Protein AF-X1H1L7-F1 (afdb_monomer_lite)

Radius of gyration: 25.25 Å; chains: 1; bounding box: 76×27×68 Å

Structure (mmCIF, N/CA/C/O backbone):
data_AF-X1H1L7-F1
#
_entry.id   AF-X1H1L7-F1
#
loop_
_atom_site.group_PDB
_atom_site.id
_atom_site.type_symbol
_atom_site.label_atom_id
_atom_site.label_alt_id
_atom_site.label_comp_id
_atom_site.label_asym_id
_atom_site.label_entity_id
_atom_site.label_seq_id
_atom_site.pdbx_PDB_ins_code
_atom_site.Cartn_x
_atom_site.Cartn_y
_atom_site.Cartn_z
_atom_site.occupancy
_atom_site.B_iso_or_equiv
_atom_site.auth_seq_id
_atom_site.auth_comp_id
_atom_site.auth_asym_id
_atom_site.auth_atom_id
_atom_site.pdbx_PDB_model_num
ATOM 1 N N . VAL A 1 1 ? 6.161 -15.258 -11.067 1.00 39.59 1 VAL A N 1
ATOM 2 C CA . VAL A 1 1 ? 6.225 -13.781 -11.059 1.00 39.59 1 VAL A CA 1
ATOM 3 C C . VAL A 1 1 ? 5.677 -13.327 -12.394 1.00 39.59 1 VAL A C 1
ATOM 5 O O . VAL A 1 1 ? 6.295 -13.623 -13.408 1.00 39.59 1 VAL A O 1
ATOM 8 N N . THR A 1 2 ? 4.469 -12.777 -12.423 1.00 41.91 2 THR A N 1
ATOM 9 C CA . THR A 1 2 ? 3.850 -12.317 -13.671 1.00 41.91 2 THR A CA 1
ATOM 10 C C . THR A 1 2 ? 4.473 -10.973 -14.026 1.00 41.91 2 THR A C 1
ATOM 12 O O . THR A 1 2 ? 4.477 -10.067 -13.196 1.00 41.91 2 THR A O 1
ATOM 15 N N . TYR A 1 3 ? 5.063 -10.863 -15.216 1.00 50.50 3 TYR A N 1
ATOM 16 C CA . TYR A 1 3 ? 5.541 -9.587 -15.737 1.00 50.50 3 TYR A CA 1
ATOM 17 C C . TYR A 1 3 ? 4.318 -8.702 -15.979 1.00 50.50 3 TYR A C 1
ATOM 19 O O . TYR A 1 3 ? 3.428 -9.076 -16.742 1.00 50.50 3 TYR A O 1
ATOM 27 N N . GLY A 1 4 ? 4.241 -7.569 -15.282 1.00 56.75 4 GLY A N 1
ATOM 28 C CA . GLY A 1 4 ? 3.268 -6.542 -15.616 1.00 56.75 4 GLY A CA 1
ATOM 29 C C . GLY A 1 4 ? 3.565 -6.045 -17.030 1.00 56.75 4 GLY A C 1
ATOM 30 O O . GLY A 1 4 ? 4.707 -5.707 -17.337 1.00 56.75 4 GLY A O 1
ATOM 31 N N . GLY A 1 5 ? 2.563 -6.092 -17.902 1.00 65.44 5 GLY A N 1
ATOM 32 C CA . GLY A 1 5 ? 2.680 -5.674 -19.297 1.00 65.44 5 GLY A CA 1
ATOM 33 C C . GLY A 1 5 ? 2.041 -4.316 -19.565 1.00 65.44 5 GLY A C 1
ATOM 34 O O . GLY A 1 5 ? 1.997 -3.897 -20.714 1.00 65.44 5 GLY A O 1
ATOM 35 N N . GLY A 1 6 ? 1.516 -3.654 -18.529 1.00 74.12 6 GLY A N 1
ATOM 36 C CA . GLY A 1 6 ? 0.753 -2.421 -18.705 1.00 74.12 6 GLY A CA 1
ATOM 37 C C . GLY A 1 6 ? -0.655 -2.634 -19.231 1.00 74.12 6 GLY A C 1
ATOM 38 O O . GLY A 1 6 ? -1.239 -1.709 -19.785 1.00 74.12 6 GLY A O 1
ATOM 39 N N . PHE A 1 7 ? -1.189 -3.847 -19.101 1.00 82.75 7 PHE A N 1
ATOM 40 C CA . PHE A 1 7 ? -2.484 -4.218 -19.658 1.00 82.75 7 PHE A CA 1
ATOM 41 C C . PHE A 1 7 ? -3.550 -4.309 -18.571 1.00 82.75 7 PHE A C 1
ATOM 43 O O . PHE A 1 7 ? -3.252 -4.556 -17.397 1.00 82.75 7 PHE A O 1
ATOM 50 N N . GLU A 1 8 ? -4.806 -4.219 -18.995 1.00 86.81 8 GLU A N 1
ATOM 51 C CA . GLU A 1 8 ? -5.947 -4.631 -18.187 1.00 86.81 8 GLU A CA 1
ATOM 52 C C . GLU A 1 8 ? -5.981 -6.165 -18.075 1.00 86.81 8 GLU A C 1
ATOM 54 O O . GLU A 1 8 ? -6.722 -6.858 -18.770 1.00 86.81 8 GLU A O 1
ATOM 59 N N . PHE A 1 9 ? -5.082 -6.723 -17.261 1.00 86.31 9 PHE A N 1
ATOM 60 C CA . PHE A 1 9 ? -4.905 -8.166 -17.119 1.00 86.31 9 PHE A CA 1
ATOM 61 C C . PHE A 1 9 ? -4.791 -8.597 -15.658 1.00 86.31 9 PHE A C 1
ATOM 63 O O . PHE A 1 9 ? -3.806 -8.311 -14.963 1.00 86.31 9 PHE A O 1
ATOM 70 N N . GLN A 1 10 ? -5.791 -9.357 -15.215 1.00 87.12 10 GLN A N 1
ATOM 71 C CA . GLN A 1 10 ? -5.877 -9.879 -13.860 1.00 87.12 10 GLN A CA 1
ATOM 72 C C . GLN A 1 10 ? -4.944 -11.076 -13.697 1.00 87.12 10 GLN A C 1
ATOM 74 O O . GLN A 1 10 ? -5.124 -12.133 -14.298 1.00 87.12 10 GLN A O 1
ATOM 79 N N . SER A 1 11 ? -3.912 -10.902 -12.873 1.00 85.50 11 SER A N 1
ATOM 80 C CA . SER A 1 11 ? -2.922 -11.943 -12.598 1.00 85.50 11 SER A CA 1
ATOM 81 C C . SER A 1 11 ? -3.190 -12.611 -11.259 1.00 85.50 11 SER A C 1
ATOM 83 O O . SER A 1 11 ? -3.234 -11.944 -10.231 1.00 85.50 11 SER A O 1
ATOM 85 N N . PHE A 1 12 ? -3.281 -13.938 -11.242 1.00 87.88 12 PHE A N 1
ATOM 86 C CA . PHE A 1 12 ? -3.425 -14.701 -10.003 1.00 87.88 12 PHE A CA 1
ATOM 87 C C . PHE A 1 12 ? -2.055 -15.088 -9.414 1.00 87.88 12 PHE A C 1
ATOM 89 O O . PHE A 1 12 ? -1.114 -15.340 -10.172 1.00 87.88 12 PHE A O 1
ATOM 96 N N . PRO A 1 13 ? -1.908 -15.127 -8.074 1.00 90.12 13 PRO A N 1
ATOM 97 C CA . PRO A 1 13 ? -2.956 -14.944 -7.059 1.00 90.12 13 PRO A CA 1
ATOM 98 C C . PRO A 1 13 ? -3.291 -13.479 -6.722 1.00 90.12 13 PRO A C 1
ATOM 100 O O . PRO A 1 13 ? -4.216 -13.249 -5.957 1.00 90.12 13 PRO A O 1
ATOM 103 N N . GLY A 1 14 ? -2.570 -12.494 -7.268 1.00 83.31 14 GLY A N 1
ATOM 104 C CA . GLY A 1 14 ? -2.748 -11.073 -6.926 1.00 83.31 14 GLY A CA 1
ATOM 105 C C . GLY A 1 14 ? -4.148 -10.509 -7.187 1.00 83.31 14 GLY A C 1
ATOM 106 O O . GLY A 1 14 ? -4.545 -9.565 -6.523 1.00 83.31 14 GLY A O 1
ATOM 107 N N . GLY A 1 15 ? -4.889 -11.094 -8.127 1.00 86.44 15 GLY A N 1
ATOM 108 C CA . GLY A 1 15 ? -6.242 -10.685 -8.487 1.00 86.44 15 GLY A CA 1
ATOM 109 C C . GLY A 1 15 ? -7.372 -11.350 -7.699 1.00 86.44 15 GLY A C 1
ATOM 110 O O . GLY A 1 15 ? -8.516 -11.138 -8.077 1.00 86.44 15 GLY A O 1
ATOM 111 N N . TYR A 1 16 ? -7.102 -12.174 -6.680 1.00 91.44 16 TYR A N 1
ATOM 112 C CA . TYR A 1 16 ? -8.170 -12.672 -5.800 1.00 91.44 16 TYR A CA 1
ATOM 113 C C . TYR A 1 16 ? -8.672 -11.561 -4.871 1.00 91.44 16 TYR A C 1
ATOM 115 O O . TYR A 1 16 ? -7.860 -10.801 -4.349 1.00 91.44 16 TYR A O 1
ATOM 123 N N . ASP A 1 17 ? -9.977 -11.520 -4.595 1.00 91.56 17 ASP A N 1
ATOM 124 C CA . ASP A 1 17 ? -10.590 -10.495 -3.736 1.00 91.56 17 ASP A CA 1
ATOM 125 C C . ASP A 1 17 ? -10.009 -10.498 -2.314 1.00 91.56 17 ASP A C 1
ATOM 127 O O . ASP A 1 17 ? -9.907 -9.453 -1.665 1.00 91.56 17 ASP A O 1
ATOM 131 N N . GLU A 1 18 ? -9.580 -11.659 -1.816 1.00 93.56 18 GLU A N 1
ATOM 132 C CA . GLU A 1 18 ? -8.951 -11.819 -0.504 1.00 93.56 18 GLU A CA 1
ATOM 133 C C . GLU A 1 18 ? -7.510 -11.288 -0.448 1.00 93.56 18 GLU A C 1
ATOM 135 O O . GLU A 1 18 ? -6.972 -11.093 0.647 1.00 93.56 18 GLU A O 1
ATOM 140 N N . VAL A 1 19 ? -6.880 -11.039 -1.600 1.00 95.31 19 VAL A N 1
ATOM 141 C CA . VAL A 1 19 ? -5.504 -10.545 -1.711 1.00 95.31 19 VAL A CA 1
ATOM 142 C C . VAL A 1 19 ? -5.510 -9.031 -1.887 1.00 95.31 19 VAL A C 1
ATOM 144 O O . VAL A 1 19 ? -6.289 -8.480 -2.654 1.00 95.31 19 VAL A O 1
ATOM 147 N N . ILE A 1 20 ? -4.597 -8.352 -1.190 1.00 97.06 20 ILE A N 1
ATOM 148 C CA . ILE A 1 20 ? -4.347 -6.932 -1.436 1.00 97.06 20 ILE A CA 1
ATOM 149 C C . ILE A 1 20 ? -3.549 -6.816 -2.734 1.00 97.06 20 ILE A C 1
ATOM 151 O O . ILE A 1 20 ? -2.346 -7.092 -2.759 1.00 97.06 20 ILE A O 1
ATOM 155 N N . SER A 1 21 ? -4.232 -6.449 -3.815 1.00 96.94 21 SER A N 1
ATOM 156 C CA . SER A 1 21 ? -3.628 -6.238 -5.130 1.00 96.94 21 SER A CA 1
ATOM 157 C C . SER A 1 21 ? -2.902 -4.895 -5.175 1.00 96.94 21 SER A C 1
ATOM 159 O O . SER A 1 21 ? -3.499 -3.848 -4.914 1.00 96.94 21 SER A O 1
ATOM 161 N N . VAL A 1 22 ? -1.610 -4.921 -5.516 1.00 97.56 22 VAL A N 1
ATOM 162 C CA . VAL A 1 22 ? -0.739 -3.740 -5.477 1.00 97.56 22 VAL A CA 1
ATOM 163 C C . VAL A 1 22 ? -0.153 -3.452 -6.858 1.00 97.56 22 VAL A C 1
ATOM 165 O O . VAL A 1 22 ? 0.674 -4.217 -7.363 1.00 97.56 22 VAL A O 1
ATOM 168 N N . GLY A 1 23 ? -0.562 -2.330 -7.449 1.00 96.69 23 GLY A N 1
ATOM 169 C CA . GLY A 1 23 ? 0.043 -1.760 -8.652 1.00 96.69 23 GLY A CA 1
ATOM 170 C C . GLY A 1 23 ? 1.257 -0.876 -8.341 1.00 96.69 23 GLY A C 1
ATOM 171 O O . GLY A 1 23 ? 1.641 -0.685 -7.185 1.00 96.69 23 GLY A O 1
ATOM 172 N N . ALA A 1 24 ? 1.882 -0.328 -9.380 1.00 97.00 24 ALA A N 1
ATOM 173 C CA . ALA A 1 24 ? 3.069 0.517 -9.257 1.00 97.00 24 ALA A CA 1
ATOM 174 C C . ALA A 1 24 ? 2.873 1.885 -9.920 1.00 97.00 24 ALA A C 1
ATOM 176 O O . ALA A 1 24 ? 2.253 1.983 -10.981 1.00 97.00 24 ALA A O 1
ATOM 177 N N . THR A 1 25 ? 3.469 2.921 -9.328 1.00 97.12 25 THR A N 1
ATOM 178 C CA . THR A 1 25 ? 3.572 4.255 -9.938 1.00 97.12 25 THR A CA 1
ATOM 179 C C . THR A 1 25 ? 5.014 4.622 -10.267 1.00 97.12 25 THR A C 1
ATOM 181 O O . THR A 1 25 ? 5.958 4.153 -9.614 1.00 97.12 25 THR A O 1
ATOM 184 N N . SER A 1 26 ? 5.171 5.536 -11.224 1.00 94.75 26 SER A N 1
ATOM 185 C CA . SER A 1 26 ? 6.381 6.340 -11.373 1.00 94.75 26 SER A CA 1
ATOM 186 C C . SER A 1 26 ? 6.573 7.249 -10.149 1.00 94.75 26 SER A C 1
ATOM 188 O O . SER A 1 26 ? 5.672 7.417 -9.313 1.00 94.75 26 SER A O 1
ATOM 190 N N . TYR A 1 27 ? 7.744 7.878 -10.024 1.00 92.62 27 TYR A N 1
ATOM 191 C CA . TYR A 1 27 ? 7.969 8.873 -8.963 1.00 92.62 27 TYR A CA 1
ATOM 192 C C . TYR A 1 27 ? 7.182 10.170 -9.175 1.00 92.62 27 TYR A C 1
ATOM 194 O O . TYR A 1 27 ? 6.980 10.916 -8.218 1.00 92.62 27 TYR A O 1
ATOM 202 N N . SER A 1 28 ? 6.700 10.411 -10.396 1.00 93.94 28 SER A N 1
ATOM 203 C CA . SER A 1 28 ? 5.796 11.517 -10.722 1.00 93.94 28 SER A CA 1
ATOM 204 C C . SER A 1 28 ? 4.332 11.210 -10.380 1.00 93.94 28 SER A C 1
ATOM 206 O O . SER A 1 28 ? 3.466 12.016 -10.695 1.00 93.94 28 SER A O 1
ATOM 208 N N . GLN A 1 29 ? 4.059 10.078 -9.713 1.00 95.31 29 GLN A N 1
ATOM 209 C CA . GLN A 1 29 ? 2.716 9.619 -9.329 1.00 95.31 29 GLN A CA 1
ATOM 210 C C . GLN A 1 29 ? 1.805 9.295 -10.522 1.00 95.31 29 GLN A C 1
ATOM 212 O O . GLN A 1 29 ? 0.584 9.311 -10.411 1.00 95.31 29 GLN A O 1
ATOM 217 N N . GLU A 1 30 ? 2.401 8.936 -11.655 1.00 95.44 30 GLU A N 1
ATOM 218 C CA . GLU A 1 30 ? 1.678 8.381 -12.797 1.00 95.44 30 GLU A CA 1
ATOM 219 C C . GLU A 1 30 ? 1.673 6.854 -12.693 1.00 95.44 30 GLU A C 1
ATOM 221 O O . GLU A 1 30 ? 2.596 6.263 -12.123 1.00 95.44 30 GLU A O 1
ATOM 226 N N . LYS A 1 31 ? 0.651 6.180 -13.233 1.00 94.62 31 LYS A N 1
ATOM 227 C CA . LYS A 1 31 ? 0.646 4.712 -13.292 1.00 94.62 31 LYS A CA 1
ATOM 228 C C . LYS A 1 31 ? 1.867 4.261 -14.091 1.00 94.62 31 LYS A C 1
ATOM 230 O O . LYS A 1 31 ? 1.995 4.639 -15.249 1.00 94.62 31 LYS A O 1
ATOM 235 N N . ALA A 1 32 ? 2.712 3.408 -13.515 1.00 93.88 32 ALA A N 1
ATOM 236 C CA . ALA A 1 32 ? 3.875 2.905 -14.233 1.00 93.88 32 ALA A CA 1
ATOM 237 C C . ALA A 1 32 ? 3.430 2.146 -15.493 1.00 93.88 32 ALA A C 1
ATOM 239 O O . ALA A 1 32 ? 2.444 1.395 -15.456 1.00 93.88 32 ALA A O 1
ATOM 240 N N . ASP A 1 33 ? 4.153 2.315 -16.599 1.00 91.56 33 ASP A N 1
ATOM 241 C CA . ASP A 1 33 ? 3.763 1.737 -17.892 1.00 91.56 33 ASP A CA 1
ATOM 242 C C . ASP A 1 33 ? 3.650 0.218 -17.832 1.00 91.56 33 ASP A C 1
ATOM 244 O O . ASP A 1 33 ? 2.718 -0.346 -18.383 1.00 91.56 33 ASP A O 1
ATOM 248 N N . TYR A 1 34 ? 4.520 -0.447 -17.074 1.00 91.06 34 TYR A N 1
ATOM 249 C CA . TYR A 1 34 ? 4.475 -1.895 -16.870 1.00 91.06 34 TYR A CA 1
ATOM 250 C C . TYR A 1 34 ? 3.387 -2.344 -15.880 1.00 91.06 34 TYR A C 1
ATOM 252 O O . TYR A 1 34 ? 3.115 -3.537 -15.772 1.00 91.06 34 TYR A O 1
ATOM 260 N N . SER A 1 35 ? 2.775 -1.452 -15.096 1.00 92.50 35 SER A N 1
ATOM 261 C CA . SER A 1 35 ? 1.787 -1.869 -14.098 1.00 92.50 35 SER A CA 1
ATOM 262 C C . SER A 1 35 ? 0.494 -2.287 -14.787 1.00 92.50 35 SER A C 1
ATOM 264 O O . SER A 1 35 ? -0.163 -1.468 -15.436 1.00 92.50 35 SER A O 1
ATOM 266 N N . ASN A 1 36 ? 0.106 -3.551 -14.602 1.00 92.81 36 ASN A N 1
ATOM 267 C CA . ASN A 1 36 ? -1.252 -3.981 -14.919 1.00 92.81 36 ASN A CA 1
ATOM 268 C C . ASN A 1 36 ? -2.248 -3.210 -14.045 1.00 92.81 36 ASN A C 1
ATOM 270 O O . ASN A 1 36 ? -1.910 -2.786 -12.935 1.00 92.81 36 ASN A O 1
ATOM 274 N N . TYR A 1 37 ? -3.459 -3.048 -14.561 1.00 94.38 37 TYR A N 1
ATOM 275 C CA . TYR A 1 37 ? -4.532 -2.275 -13.944 1.00 94.38 37 TYR A CA 1
ATOM 276 C C . TYR A 1 37 ? -5.880 -2.963 -14.183 1.00 94.38 37 TYR A C 1
ATOM 278 O O . TYR A 1 37 ? -5.953 -3.905 -14.966 1.00 94.38 37 TYR A O 1
ATOM 286 N N . GLY A 1 38 ? -6.932 -2.517 -13.507 1.00 94.25 38 GLY A N 1
ATOM 287 C CA . GLY A 1 38 ? -8.271 -3.097 -13.566 1.00 94.25 38 GLY A CA 1
ATOM 288 C C . GLY A 1 38 ? -9.009 -2.950 -12.238 1.00 94.25 38 GLY A C 1
ATOM 289 O O . GLY A 1 38 ? -8.433 -2.526 -11.238 1.00 94.25 38 GLY A O 1
ATOM 290 N N . GLU A 1 39 ? -10.276 -3.359 -12.208 1.00 94.44 39 GLU A N 1
ATOM 291 C CA . GLU A 1 39 ? -11.152 -3.268 -11.025 1.00 94.44 39 GLU A CA 1
ATOM 292 C C . GLU A 1 39 ? -10.605 -3.987 -9.778 1.00 94.44 39 GLU A C 1
ATOM 294 O O . GLU A 1 39 ? -10.953 -3.650 -8.644 1.00 94.44 39 GLU A O 1
ATOM 299 N N . TRP A 1 40 ? -9.730 -4.977 -9.965 1.00 93.56 40 TRP A N 1
ATOM 300 C CA . TRP A 1 40 ? -9.071 -5.704 -8.877 1.00 93.56 40 TRP A CA 1
ATOM 301 C C . TRP A 1 40 ? -7.885 -4.946 -8.271 1.00 93.56 40 TRP A C 1
ATOM 303 O O . TRP A 1 40 ? -7.334 -5.408 -7.277 1.00 93.56 40 TRP A O 1
ATOM 313 N N . THR A 1 41 ? -7.437 -3.826 -8.846 1.00 95.81 41 THR A N 1
ATOM 314 C CA . THR A 1 41 ? -6.392 -2.989 -8.241 1.00 95.81 41 THR A CA 1
ATOM 315 C C . THR A 1 41 ? -6.933 -2.370 -6.961 1.00 95.81 41 THR A C 1
ATOM 317 O O . THR A 1 41 ? -7.972 -1.710 -6.960 1.00 95.81 41 THR A O 1
ATOM 320 N N . GLU A 1 42 ? -6.238 -2.593 -5.851 1.00 97.31 42 GLU A N 1
ATOM 321 C CA . GLU A 1 42 ? -6.667 -2.076 -4.555 1.00 97.31 42 GLU A CA 1
ATOM 322 C C . GLU A 1 42 ? -5.835 -0.878 -4.120 1.00 97.31 42 GLU A C 1
ATOM 324 O O . GLU A 1 42 ? -6.387 0.095 -3.621 1.00 97.31 42 GLU A O 1
ATOM 329 N N . LEU A 1 43 ? -4.521 -0.926 -4.320 1.00 97.56 43 LEU A N 1
ATOM 330 C CA . LEU A 1 43 ? -3.596 0.152 -3.980 1.00 97.56 43 LEU A CA 1
ATOM 331 C C . LEU A 1 43 ? -2.485 0.222 -5.020 1.00 97.56 43 LEU A C 1
ATOM 333 O O . LEU A 1 43 ? -2.210 -0.751 -5.728 1.00 97.56 43 LEU A O 1
ATOM 337 N N . VAL A 1 44 ? -1.756 1.332 -5.020 1.00 98.19 44 VAL A N 1
ATOM 338 C CA . VAL A 1 44 ? -0.469 1.436 -5.710 1.00 98.19 44 VAL A CA 1
ATOM 339 C C . VAL A 1 44 ? 0.635 1.872 -4.753 1.00 98.19 44 VAL A C 1
ATOM 341 O O . VAL A 1 44 ? 0.383 2.516 -3.735 1.00 98.19 44 VAL A O 1
ATOM 344 N N . ALA A 1 45 ? 1.880 1.528 -5.070 1.00 98.00 45 ALA A N 1
ATOM 345 C CA . ALA A 1 45 ? 3.052 2.004 -4.337 1.00 98.00 45 ALA A CA 1
ATOM 346 C C . ALA A 1 45 ? 4.113 2.566 -5.299 1.00 98.00 45 ALA A C 1
ATOM 348 O O . ALA A 1 45 ? 4.189 2.128 -6.454 1.00 98.00 45 ALA A O 1
ATOM 349 N N . PRO A 1 46 ? 4.947 3.520 -4.846 1.00 96.94 46 PRO A N 1
ATOM 350 C CA . PRO A 1 46 ? 5.936 4.146 -5.710 1.00 96.94 46 PRO A CA 1
ATOM 351 C C . PRO A 1 46 ? 7.087 3.179 -5.985 1.00 96.94 46 PRO A C 1
ATOM 353 O O . PRO A 1 46 ? 7.744 2.696 -5.061 1.00 96.94 46 PRO A O 1
ATOM 356 N N . VAL A 1 47 ? 7.346 2.903 -7.261 1.00 96.38 47 VAL A N 1
ATOM 357 C CA . VAL A 1 47 ? 8.466 2.047 -7.687 1.00 96.38 47 VAL A CA 1
ATOM 358 C C . VAL A 1 47 ? 9.384 2.765 -8.676 1.00 96.38 47 VAL A C 1
ATOM 360 O O . VAL A 1 47 ? 10.574 2.463 -8.723 1.00 96.38 47 VAL A O 1
ATOM 363 N N . GLY A 1 48 ? 8.861 3.725 -9.438 1.00 93.88 48 GLY A N 1
ATOM 364 C CA . GLY A 1 48 ? 9.583 4.321 -10.556 1.00 93.88 48 GLY A CA 1
ATOM 365 C C . GLY A 1 48 ? 9.394 3.520 -11.843 1.00 93.88 48 GLY A C 1
ATOM 366 O O . GLY A 1 48 ? 8.615 2.564 -11.904 1.00 93.88 48 GLY A O 1
ATOM 367 N N . ASP A 1 49 ? 10.132 3.918 -12.867 1.00 90.62 49 ASP A N 1
ATOM 368 C CA . ASP A 1 49 ? 10.040 3.386 -14.222 1.00 90.62 49 ASP A CA 1
ATOM 369 C C . ASP A 1 49 ? 11.241 2.496 -14.553 1.00 90.62 49 ASP A C 1
ATOM 371 O O . ASP A 1 49 ? 12.162 2.297 -13.750 1.00 90.62 49 ASP A O 1
ATOM 375 N N . GLU A 1 50 ? 11.247 1.949 -15.765 1.00 83.94 50 GLU A N 1
ATOM 376 C CA . GLU A 1 50 ? 12.430 1.282 -16.295 1.00 83.94 50 GLU A CA 1
ATOM 377 C C . GLU A 1 50 ? 13.623 2.256 -16.303 1.00 83.94 50 GLU A C 1
ATOM 379 O O . GLU A 1 50 ? 13.551 3.370 -16.818 1.00 83.94 50 GLU A O 1
ATOM 384 N N . GLY A 1 51 ? 14.723 1.856 -15.661 1.00 82.81 51 GLY A N 1
ATOM 385 C CA . GLY A 1 51 ? 15.910 2.700 -15.479 1.00 82.81 51 GLY A CA 1
ATOM 386 C C . GLY A 1 51 ? 15.846 3.690 -14.307 1.00 82.81 51 GLY A C 1
ATOM 387 O O . GLY A 1 51 ? 16.889 4.213 -13.914 1.00 82.81 51 GLY A O 1
ATOM 388 N N . THR A 1 52 ? 14.678 3.900 -13.691 1.00 88.00 52 THR A N 1
ATOM 389 C CA . THR A 1 52 ? 14.505 4.742 -12.489 1.00 88.00 52 THR A CA 1
ATOM 390 C C . THR A 1 52 ? 13.923 3.970 -11.301 1.00 88.00 52 THR A C 1
ATOM 392 O O . THR A 1 52 ? 13.457 4.571 -10.343 1.00 88.00 52 THR A O 1
ATOM 395 N N . GLY A 1 53 ? 13.976 2.636 -11.327 1.00 89.44 53 GLY A N 1
ATOM 396 C CA . GLY A 1 53 ? 13.434 1.770 -10.278 1.00 89.44 53 GLY A CA 1
ATOM 397 C C . GLY A 1 53 ? 13.962 2.039 -8.859 1.00 89.44 53 GLY A C 1
ATOM 398 O O . GLY A 1 53 ? 14.864 2.850 -8.631 1.00 89.44 53 GLY A O 1
ATOM 399 N N . ILE A 1 54 ? 13.435 1.318 -7.871 1.00 93.50 54 ILE A N 1
ATOM 400 C CA . ILE A 1 54 ? 13.902 1.424 -6.485 1.00 93.50 54 ILE A CA 1
ATOM 401 C C . ILE A 1 54 ? 15.201 0.655 -6.273 1.00 93.50 54 ILE A C 1
ATOM 403 O O . ILE A 1 54 ? 15.435 -0.408 -6.851 1.00 93.50 54 ILE A O 1
ATOM 407 N N . ARG A 1 55 ? 16.052 1.171 -5.386 1.00 92.50 55 ARG A N 1
ATOM 408 C CA . ARG A 1 55 ? 17.275 0.474 -4.990 1.00 92.50 55 ARG A CA 1
ATOM 409 C C . ARG A 1 55 ? 16.941 -0.709 -4.078 1.00 92.50 55 ARG A C 1
ATOM 411 O O . ARG A 1 55 ? 16.274 -0.532 -3.062 1.00 92.50 55 ARG A O 1
ATOM 418 N N . SER A 1 56 ? 17.464 -1.887 -4.400 1.00 91.75 56 SER A N 1
ATOM 419 C CA . SER A 1 56 ? 17.326 -3.110 -3.608 1.00 91.75 56 SER A CA 1
ATOM 420 C C . SER A 1 56 ? 18.665 -3.840 -3.467 1.00 91.75 56 SER A C 1
ATOM 422 O O . SER A 1 56 ? 19.652 -3.484 -4.113 1.00 91.75 56 SER A O 1
ATOM 424 N N . ILE A 1 57 ? 18.714 -4.825 -2.572 1.00 91.88 57 ILE A N 1
ATOM 425 C CA . ILE A 1 57 ? 19.917 -5.605 -2.258 1.00 91.88 57 ILE A CA 1
ATOM 426 C C . ILE A 1 57 ? 20.073 -6.720 -3.287 1.00 91.88 57 ILE A C 1
ATOM 428 O O . ILE A 1 57 ? 19.136 -7.482 -3.527 1.00 91.88 57 ILE A O 1
ATOM 432 N N . GLU A 1 58 ? 21.265 -6.842 -3.863 1.00 90.75 58 GLU A N 1
ATOM 433 C CA . GLU A 1 58 ? 21.577 -7.922 -4.795 1.00 90.75 58 GLU A CA 1
ATOM 434 C C . GLU A 1 58 ? 22.053 -9.184 -4.045 1.00 90.75 58 GLU A C 1
ATOM 436 O O . GLU A 1 58 ? 22.888 -9.068 -3.143 1.00 90.75 58 GLU A O 1
ATOM 441 N N . PRO A 1 59 ? 21.585 -10.399 -4.402 1.00 86.75 59 PRO A N 1
ATOM 442 C CA . PRO A 1 59 ? 21.999 -11.633 -3.725 1.00 86.75 59 PRO A CA 1
ATOM 443 C C . PRO A 1 59 ? 23.508 -11.910 -3.758 1.00 86.75 59 PRO A C 1
ATOM 445 O O . PRO A 1 59 ? 24.040 -12.503 -2.823 1.00 86.75 59 PRO A O 1
ATOM 448 N N . SER A 1 60 ? 24.208 -11.475 -4.809 1.00 91.38 60 SER A N 1
ATOM 449 C CA . SER A 1 60 ? 25.671 -11.576 -4.935 1.00 91.38 60 SER A CA 1
ATOM 450 C C . SER A 1 60 ? 26.439 -10.531 -4.116 1.00 91.38 60 SER A C 1
ATOM 452 O O . SER A 1 60 ? 27.669 -10.543 -4.116 1.00 91.38 60 SER A O 1
ATOM 454 N N . GLY A 1 61 ? 25.733 -9.658 -3.395 1.00 93.00 61 GLY A N 1
ATOM 455 C CA . GLY A 1 61 ? 26.287 -8.524 -2.667 1.00 93.00 61 GLY A CA 1
ATOM 456 C C . GLY A 1 61 ? 26.169 -7.219 -3.454 1.00 93.00 61 GLY A C 1
ATOM 457 O O . GLY A 1 61 ? 26.230 -7.202 -4.676 1.00 93.00 61 GLY A O 1
ATOM 458 N N . GLY A 1 62 ? 26.014 -6.107 -2.733 1.00 94.19 62 GLY A N 1
ATOM 459 C CA . GLY A 1 62 ? 25.821 -4.784 -3.327 1.00 94.19 62 GLY A CA 1
ATOM 460 C C . GLY A 1 62 ? 24.349 -4.412 -3.512 1.00 94.19 62 GLY A C 1
ATOM 461 O O . GLY A 1 62 ? 23.471 -4.891 -2.790 1.00 94.19 62 GLY A O 1
ATOM 462 N N . TYR A 1 63 ? 24.100 -3.501 -4.453 1.00 93.06 63 TYR A N 1
ATOM 463 C CA . TYR A 1 63 ? 22.781 -2.937 -4.718 1.00 93.06 63 TYR A CA 1
ATOM 464 C C . TYR A 1 63 ? 22.504 -2.892 -6.215 1.00 93.06 63 TYR A C 1
ATOM 466 O O . TYR A 1 63 ? 23.396 -2.574 -6.999 1.00 93.06 63 TYR A O 1
ATOM 474 N N . TYR A 1 64 ? 21.244 -3.089 -6.580 1.00 91.44 64 TYR A N 1
ATOM 475 C CA . TYR A 1 64 ? 20.741 -2.868 -7.932 1.00 91.44 64 TYR A CA 1
ATOM 476 C C . TYR A 1 64 ? 19.496 -1.982 -7.891 1.00 91.44 64 TYR A C 1
ATOM 478 O O . TYR A 1 64 ? 18.899 -1.782 -6.831 1.00 91.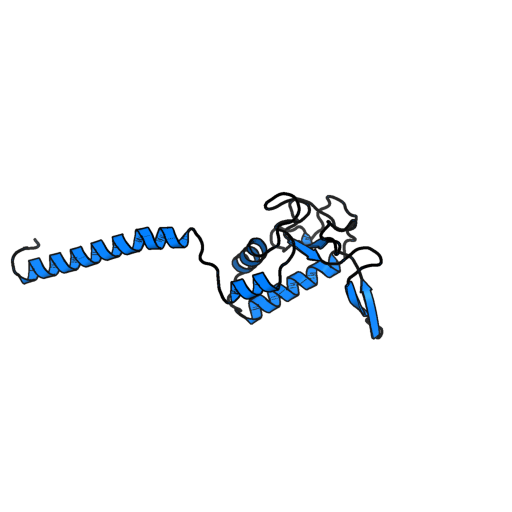44 64 TYR A O 1
ATOM 486 N N . PHE A 1 65 ? 19.112 -1.435 -9.041 1.00 90.88 65 PHE A N 1
ATOM 487 C CA . PHE A 1 65 ? 17.839 -0.741 -9.205 1.00 90.88 65 PHE A CA 1
ATOM 488 C C . PHE A 1 65 ? 16.854 -1.673 -9.905 1.00 90.88 65 PHE A C 1
ATOM 490 O O . PHE A 1 65 ? 17.146 -2.183 -10.985 1.00 90.88 65 PHE A O 1
ATOM 497 N N . GLY A 1 66 ? 15.715 -1.923 -9.266 1.00 90.62 66 GLY A N 1
ATOM 498 C CA . GLY A 1 66 ? 14.677 -2.821 -9.752 1.00 90.62 66 GLY A CA 1
ATOM 499 C C . GLY A 1 66 ? 13.341 -2.107 -9.898 1.00 90.62 66 GLY A C 1
ATOM 500 O O . GLY A 1 66 ? 13.010 -1.216 -9.120 1.00 90.62 66 GLY A O 1
ATOM 501 N N . TRP A 1 67 ? 12.570 -2.512 -10.900 1.00 91.25 67 TRP A N 1
ATOM 502 C CA . TRP A 1 67 ? 11.221 -2.016 -11.159 1.00 91.25 67 TRP A CA 1
ATOM 503 C C . TRP A 1 67 ? 10.253 -3.187 -11.347 1.00 91.25 67 TRP A C 1
ATOM 505 O O . TRP A 1 67 ? 10.665 -4.342 -11.491 1.00 91.25 67 TRP A O 1
ATOM 515 N N . GLY A 1 68 ? 8.953 -2.901 -11.305 1.00 90.62 68 GLY A N 1
ATOM 516 C CA . GLY A 1 68 ? 7.896 -3.912 -11.357 1.00 90.62 68 GLY A CA 1
ATOM 517 C C . GLY A 1 68 ? 6.994 -3.889 -10.125 1.00 90.62 68 GLY A C 1
ATOM 518 O O . GLY A 1 68 ? 7.407 -3.508 -9.031 1.00 90.62 68 GLY A O 1
ATOM 519 N N . THR A 1 69 ? 5.764 -4.382 -10.266 1.00 90.81 69 THR A N 1
ATOM 520 C CA . THR A 1 69 ? 4.811 -4.516 -9.145 1.00 90.81 69 THR A CA 1
ATOM 521 C C . THR A 1 69 ? 5.325 -5.450 -8.039 1.00 90.81 69 THR A C 1
ATOM 523 O O . THR A 1 69 ? 4.979 -5.277 -6.872 1.00 90.81 69 THR A O 1
ATOM 526 N N . SER A 1 70 ? 6.259 -6.355 -8.361 1.00 90.69 70 SER A N 1
ATOM 527 C CA . SER A 1 70 ? 7.038 -7.145 -7.391 1.00 90.69 70 SER A CA 1
ATOM 528 C C . SER A 1 70 ? 7.791 -6.298 -6.357 1.00 90.69 70 SER A C 1
ATOM 530 O O . SER A 1 70 ? 8.095 -6.802 -5.281 1.00 90.69 70 SER A O 1
ATOM 532 N N . PHE A 1 71 ? 8.090 -5.031 -6.664 1.00 94.12 71 PHE A N 1
ATOM 533 C CA . PHE A 1 71 ? 8.728 -4.071 -5.757 1.00 94.12 71 PHE A CA 1
ATOM 534 C C . PHE A 1 71 ? 7.721 -3.145 -5.061 1.00 94.12 71 PHE A C 1
ATOM 536 O O . PHE A 1 71 ? 8.055 -2.531 -4.048 1.00 94.12 71 PHE A O 1
ATOM 543 N N . ALA A 1 72 ? 6.483 -3.076 -5.556 1.00 95.75 72 ALA A N 1
ATOM 544 C CA . ALA A 1 72 ? 5.382 -2.366 -4.913 1.00 95.75 72 ALA A CA 1
ATOM 545 C C . ALA A 1 72 ? 4.783 -3.199 -3.765 1.00 95.75 72 ALA A C 1
ATOM 547 O O . ALA A 1 72 ? 4.650 -2.722 -2.637 1.00 95.75 72 ALA A O 1
ATOM 548 N N . ALA A 1 73 ? 4.500 -4.480 -4.023 1.00 96.00 73 ALA A N 1
ATOM 549 C CA . ALA A 1 73 ? 3.926 -5.413 -3.051 1.00 96.00 73 ALA A CA 1
ATOM 550 C C . ALA A 1 73 ? 4.668 -5.475 -1.692 1.00 96.00 73 ALA A C 1
ATOM 552 O O . ALA A 1 73 ? 4.006 -5.360 -0.655 1.00 96.00 73 ALA A O 1
ATOM 553 N N . PRO A 1 74 ? 6.013 -5.603 -1.626 1.00 96.25 74 PRO A N 1
ATOM 554 C CA . PRO A 1 74 ? 6.721 -5.633 -0.346 1.00 96.25 74 PRO A CA 1
ATOM 555 C C . PRO A 1 74 ? 6.646 -4.310 0.429 1.00 96.25 74 PRO A C 1
ATOM 557 O O . PRO A 1 74 ? 6.765 -4.339 1.652 1.00 96.25 74 PRO A O 1
ATOM 560 N N . GLN A 1 75 ? 6.407 -3.166 -0.225 1.00 97.44 75 GLN A N 1
ATOM 561 C CA . GLN A 1 75 ? 6.204 -1.894 0.481 1.00 97.44 75 GLN A CA 1
ATOM 562 C C . GLN A 1 75 ? 4.882 -1.900 1.252 1.00 97.44 75 GLN A C 1
ATOM 564 O O . GLN A 1 75 ? 4.863 -1.575 2.439 1.00 97.44 75 GLN A O 1
ATOM 569 N N . VAL A 1 76 ? 3.792 -2.345 0.616 1.00 98.25 76 VAL A N 1
ATOM 570 C CA . VAL A 1 76 ? 2.495 -2.514 1.294 1.00 98.25 76 VAL A CA 1
ATOM 571 C C . VAL A 1 76 ? 2.615 -3.546 2.416 1.00 98.25 76 VAL A C 1
ATOM 573 O O . VAL A 1 76 ? 2.174 -3.286 3.535 1.00 98.25 76 VAL A O 1
ATOM 576 N N . ALA A 1 77 ? 3.287 -4.677 2.171 1.00 98.19 77 ALA A N 1
ATOM 577 C CA . ALA A 1 77 ? 3.522 -5.693 3.198 1.00 98.19 77 ALA A CA 1
ATOM 578 C C . ALA A 1 77 ? 4.299 -5.140 4.407 1.00 98.19 77 ALA A C 1
ATOM 580 O O . ALA A 1 77 ? 3.953 -5.443 5.550 1.00 98.19 77 ALA A O 1
ATOM 581 N N . ALA A 1 78 ? 5.310 -4.295 4.177 1.00 98.12 78 ALA A N 1
ATOM 582 C CA . ALA A 1 78 ? 6.068 -3.645 5.242 1.00 98.12 78 ALA A CA 1
ATOM 583 C C . ALA A 1 78 ? 5.201 -2.676 6.062 1.00 98.12 78 ALA A C 1
ATOM 585 O O . ALA A 1 78 ? 5.275 -2.685 7.291 1.00 98.12 78 ALA A O 1
ATOM 586 N N . VAL A 1 79 ? 4.338 -1.8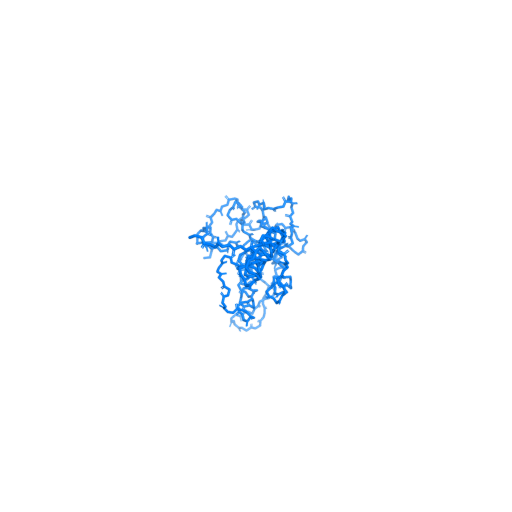84 5.416 1.00 98.62 79 VAL A N 1
ATOM 587 C CA . VAL A 1 79 ? 3.395 -1.000 6.123 1.00 98.62 79 VAL A CA 1
ATOM 588 C C . VAL A 1 79 ? 2.417 -1.811 6.969 1.00 98.62 79 VAL A C 1
ATOM 590 O O . VAL A 1 79 ? 2.241 -1.509 8.148 1.00 98.62 79 VAL A O 1
ATOM 593 N N . VAL A 1 80 ? 1.851 -2.891 6.426 1.00 98.50 80 VAL A N 1
ATOM 594 C CA . VAL A 1 80 ? 0.968 -3.793 7.183 1.00 98.50 80 VAL A CA 1
ATOM 595 C C . VAL A 1 80 ? 1.700 -4.431 8.368 1.00 98.50 80 VAL A C 1
ATOM 597 O O . VAL A 1 80 ? 1.141 -4.519 9.462 1.00 98.50 80 VAL A O 1
ATOM 600 N N . ALA A 1 81 ? 2.960 -4.837 8.196 1.00 98.56 81 ALA A N 1
ATOM 601 C CA . ALA A 1 81 ? 3.774 -5.359 9.290 1.00 98.56 81 ALA A CA 1
ATOM 602 C C . ALA A 1 81 ? 3.988 -4.307 10.393 1.00 98.56 81 ALA A C 1
ATOM 604 O O . ALA A 1 81 ? 3.847 -4.627 11.574 1.00 98.56 81 ALA A O 1
ATOM 605 N N . LEU A 1 82 ? 4.250 -3.047 10.029 1.00 98.31 82 LEU A N 1
ATOM 606 C CA . LEU A 1 82 ? 4.3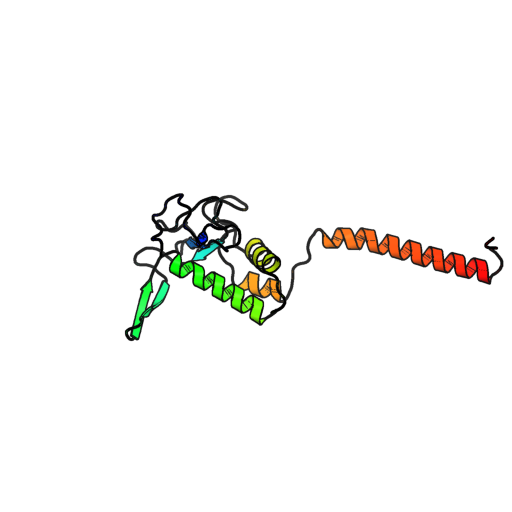55 -1.942 10.987 1.00 98.31 82 LEU A CA 1
ATOM 607 C C . LEU A 1 82 ? 3.029 -1.702 11.720 1.00 98.31 82 LEU A C 1
ATOM 609 O O . LEU A 1 82 ? 3.026 -1.624 12.948 1.00 98.31 82 LEU A O 1
ATOM 613 N N . MET A 1 83 ? 1.903 -1.671 11.006 1.00 98.44 83 MET A N 1
ATOM 614 C CA . MET A 1 83 ? 0.567 -1.559 11.606 1.00 98.44 83 MET A CA 1
ATOM 615 C C . MET A 1 83 ? 0.322 -2.668 12.638 1.00 98.44 83 MET A C 1
ATOM 617 O O . MET A 1 83 ? -0.055 -2.387 13.776 1.00 98.44 83 MET A O 1
ATOM 621 N N . LYS A 1 84 ? 0.608 -3.929 12.285 1.00 98.19 84 LYS A N 1
ATOM 622 C CA . LYS A 1 84 ? 0.459 -5.067 13.205 1.00 98.19 84 LYS A CA 1
ATOM 623 C C . LYS A 1 84 ? 1.449 -5.039 14.369 1.00 98.19 84 LYS A C 1
ATOM 625 O O . LYS A 1 84 ? 1.114 -5.524 15.444 1.00 98.19 84 LYS A O 1
ATOM 630 N N . SER A 1 85 ? 2.641 -4.468 14.189 1.00 98.00 85 SER A N 1
ATOM 631 C CA . SER A 1 85 ? 3.602 -4.305 15.290 1.00 98.00 85 SER A CA 1
ATOM 632 C C . SER A 1 85 ? 3.090 -3.351 16.375 1.00 98.00 85 SER A C 1
ATOM 634 O O . SER A 1 85 ? 3.397 -3.536 17.550 1.00 98.00 85 SER A O 1
ATOM 636 N N . LEU A 1 86 ? 2.264 -2.373 15.991 1.00 97.19 86 LEU A N 1
ATOM 637 C CA . LEU A 1 86 ? 1.632 -1.417 16.900 1.00 97.19 86 LEU A CA 1
ATOM 638 C C . LEU A 1 86 ? 0.334 -1.960 17.496 1.00 97.19 86 LEU A C 1
ATOM 640 O O . LEU A 1 86 ? 0.045 -1.726 18.667 1.00 97.19 86 LEU A O 1
ATOM 644 N N . ASN A 1 87 ? -0.437 -2.708 16.706 1.00 96.75 87 ASN A N 1
ATOM 645 C CA . ASN A 1 87 ? -1.642 -3.384 17.163 1.00 96.75 87 ASN A CA 1
ATOM 646 C C . ASN A 1 87 ? -1.787 -4.755 16.485 1.00 96.75 87 ASN A C 1
ATOM 648 O O . ASN A 1 87 ? -2.316 -4.885 15.380 1.00 96.75 87 ASN A O 1
ATOM 652 N N . ASN A 1 88 ? -1.350 -5.810 17.175 1.00 97.00 88 ASN A N 1
ATOM 653 C CA . ASN A 1 88 ? -1.376 -7.166 16.623 1.00 97.00 88 ASN A CA 1
ATOM 654 C C . ASN A 1 88 ? -2.801 -7.747 16.499 1.00 97.00 88 ASN A C 1
ATOM 656 O O . ASN A 1 88 ? -3.012 -8.713 15.762 1.00 97.00 88 ASN A O 1
ATOM 660 N N . SER A 1 89 ? -3.783 -7.143 17.177 1.00 97.06 89 SER A N 1
ATOM 661 C CA . SER A 1 89 ? -5.191 -7.555 17.143 1.00 97.06 89 SER A CA 1
ATOM 662 C C . SER A 1 89 ? -5.943 -7.060 15.905 1.00 97.06 89 SER A C 1
ATOM 664 O O . SER A 1 89 ? -7.085 -7.473 15.708 1.00 97.06 89 SER A O 1
ATOM 666 N N . LEU A 1 90 ? -5.318 -6.213 15.073 1.00 96.25 90 LEU A N 1
ATOM 667 C CA . LEU A 1 90 ? -5.914 -5.733 13.827 1.00 96.25 90 LEU A CA 1
ATOM 668 C C . LEU A 1 90 ? -6.318 -6.900 12.921 1.00 96.25 90 LEU A C 1
ATOM 670 O O . LEU A 1 90 ? -5.492 -7.752 12.549 1.00 96.25 90 LEU A O 1
ATOM 674 N N . ARG A 1 91 ? -7.597 -6.899 12.550 1.00 96.81 91 ARG A N 1
ATOM 675 C CA . ARG A 1 91 ? -8.211 -7.801 11.576 1.00 96.81 91 ARG A CA 1
ATOM 676 C C . ARG A 1 91 ? -7.849 -7.363 10.163 1.00 96.81 91 ARG A C 1
ATOM 678 O O . ARG A 1 91 ? -7.564 -6.199 9.904 1.00 96.81 91 ARG A O 1
ATOM 685 N N . VAL A 1 92 ? -7.926 -8.299 9.220 1.00 96.00 92 VAL A N 1
ATOM 686 C CA . VAL A 1 92 ? -7.653 -8.023 7.799 1.00 96.00 92 VAL A CA 1
ATOM 687 C C . VAL A 1 92 ? -8.555 -6.908 7.258 1.00 96.00 92 VAL A C 1
ATOM 689 O O . VAL A 1 92 ? -8.071 -6.040 6.541 1.00 96.00 92 VAL A O 1
ATOM 692 N N . SER A 1 93 ? -9.834 -6.889 7.642 1.00 96.00 93 SER A N 1
ATOM 693 C CA . SER A 1 93 ? -10.779 -5.845 7.228 1.00 96.00 93 SER A CA 1
ATOM 694 C C . SER A 1 93 ? -10.374 -4.454 7.721 1.00 96.00 93 SER A C 1
ATOM 696 O O . SER A 1 93 ? -10.386 -3.514 6.940 1.00 96.00 93 SER A O 1
ATOM 698 N N . GLU A 1 94 ? -9.951 -4.339 8.983 1.00 97.38 94 GLU A N 1
ATOM 699 C CA . GLU A 1 94 ? -9.505 -3.072 9.582 1.00 97.38 94 GLU A CA 1
ATOM 700 C C . GLU A 1 94 ? -8.204 -2.591 8.930 1.00 97.38 94 GLU A C 1
ATOM 702 O O . GLU A 1 94 ? -8.026 -1.405 8.680 1.00 97.38 94 GLU A O 1
ATOM 707 N N . ILE A 1 95 ? -7.296 -3.518 8.600 1.00 98.19 95 ILE A N 1
ATOM 708 C CA . ILE A 1 95 ? -6.062 -3.195 7.873 1.00 98.19 95 ILE A CA 1
ATOM 709 C C . ILE A 1 95 ? -6.390 -2.614 6.496 1.00 98.19 95 ILE A C 1
ATOM 711 O O . ILE A 1 95 ? -5.846 -1.570 6.145 1.00 98.19 95 ILE A O 1
ATOM 715 N N . ARG A 1 96 ? -7.272 -3.267 5.728 1.00 98.12 96 ARG A N 1
ATOM 716 C CA . ARG A 1 96 ? -7.676 -2.789 4.395 1.00 98.12 96 ARG A CA 1
ATOM 717 C C . ARG A 1 96 ? -8.358 -1.430 4.486 1.00 98.12 96 ARG A C 1
ATOM 719 O O . ARG A 1 96 ? -7.950 -0.519 3.783 1.00 98.12 96 ARG A O 1
ATOM 726 N N . GLU A 1 97 ? -9.289 -1.260 5.420 1.00 97.50 97 GLU A N 1
ATOM 727 C CA . GLU A 1 97 ? -9.969 0.016 5.649 1.00 97.50 97 GLU A CA 1
ATOM 728 C C . GLU A 1 97 ? -8.988 1.151 5.966 1.00 97.50 97 GLU A C 1
ATOM 730 O O . GLU A 1 97 ? -9.067 2.218 5.358 1.00 97.50 97 GLU A O 1
ATOM 735 N N . ILE A 1 98 ? -8.021 0.920 6.862 1.00 98.12 98 ILE A N 1
ATOM 736 C CA . ILE A 1 98 ? -6.991 1.916 7.177 1.00 98.12 98 ILE A CA 1
ATOM 737 C C . ILE A 1 98 ? -6.163 2.239 5.933 1.00 98.12 98 ILE A C 1
ATOM 739 O O . ILE A 1 98 ? -5.924 3.414 5.655 1.00 98.12 98 ILE A O 1
ATOM 743 N N . LEU A 1 99 ? -5.734 1.230 5.169 1.00 98.50 99 LEU A N 1
ATOM 744 C CA . LEU A 1 99 ? -4.969 1.457 3.943 1.00 98.50 99 LEU A CA 1
ATOM 745 C C . LEU A 1 99 ? -5.769 2.272 2.918 1.00 98.50 99 LEU A C 1
ATOM 747 O O . LEU A 1 99 ? -5.225 3.225 2.372 1.00 98.50 99 LEU A O 1
ATOM 751 N N . HIS A 1 100 ? -7.049 1.957 2.700 1.00 97.88 100 HIS A N 1
ATOM 752 C CA . HIS A 1 100 ? -7.926 2.679 1.765 1.00 97.88 100 HIS A CA 1
ATOM 753 C C . HIS A 1 100 ? -8.148 4.122 2.201 1.00 97.88 100 HIS A C 1
ATOM 755 O O . HIS A 1 100 ? -7.975 5.046 1.418 1.00 97.88 100 HIS A O 1
ATOM 761 N N . LYS A 1 101 ? -8.498 4.321 3.473 1.00 96.75 101 LYS A N 1
ATOM 762 C CA . LYS A 1 101 ? -8.804 5.633 4.055 1.00 96.75 101 LYS A CA 1
ATOM 763 C C . LYS A 1 101 ? -7.603 6.574 4.063 1.00 96.75 101 LYS A C 1
ATOM 765 O O . LYS A 1 101 ? -7.778 7.790 4.054 1.00 96.75 101 LYS A O 1
ATOM 770 N N . THR A 1 102 ? -6.397 6.022 4.161 1.00 98.19 102 THR A N 1
ATOM 771 C CA . THR A 1 102 ? -5.166 6.807 4.304 1.00 98.19 102 THR A CA 1
ATOM 772 C C . THR A 1 102 ? -4.370 6.934 3.013 1.00 98.19 102 THR A C 1
ATOM 774 O O . THR A 1 102 ? -3.445 7.750 2.972 1.00 98.19 102 THR A O 1
ATOM 777 N N . ALA A 1 103 ? -4.716 6.168 1.976 1.00 98.31 103 ALA A N 1
ATOM 778 C CA . ALA A 1 103 ? -4.124 6.295 0.656 1.00 98.31 103 ALA A CA 1
ATOM 779 C C . ALA A 1 103 ? -4.293 7.721 0.109 1.00 98.31 103 ALA A C 1
ATOM 781 O O . ALA A 1 103 ? -5.274 8.416 0.383 1.00 98.31 103 ALA A O 1
ATOM 782 N N . ILE A 1 104 ? -3.288 8.177 -0.634 1.00 98.31 104 ILE A N 1
ATOM 783 C 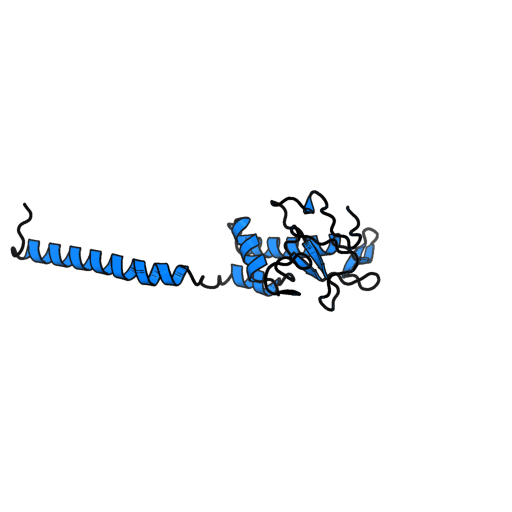CA . ILE A 1 104 ? -3.368 9.434 -1.373 1.00 98.31 104 ILE A CA 1
ATOM 784 C C . ILE A 1 104 ? -4.120 9.126 -2.661 1.00 98.31 104 ILE A C 1
ATOM 786 O O . ILE A 1 104 ? -3.591 8.424 -3.519 1.00 98.31 104 ILE A O 1
ATOM 790 N N . ASP A 1 105 ? -5.338 9.640 -2.764 1.00 97.50 105 ASP A N 1
ATOM 791 C CA . ASP A 1 105 ? -6.178 9.510 -3.951 1.00 97.50 105 ASP A CA 1
ATOM 792 C C . ASP A 1 105 ? -5.476 10.121 -5.180 1.00 97.50 105 ASP A C 1
ATOM 794 O O . ASP A 1 105 ? -4.982 11.254 -5.127 1.00 97.50 105 ASP A O 1
ATOM 798 N N . LEU A 1 106 ? -5.388 9.344 -6.258 1.00 96.56 106 LEU A N 1
ATOM 799 C CA . LEU A 1 106 ? -4.745 9.701 -7.522 1.00 96.56 106 LEU A CA 1
ATOM 800 C C . LEU A 1 106 ? -5.703 9.360 -8.656 1.00 96.56 106 LEU A C 1
ATOM 802 O O . LEU A 1 106 ? -6.370 8.340 -8.589 1.00 96.56 106 LEU A O 1
ATOM 806 N N . GLY A 1 107 ? -5.688 10.149 -9.730 1.00 93.94 107 GLY A N 1
ATOM 807 C CA . GLY A 1 107 ? -6.560 9.900 -10.874 1.00 93.94 107 GLY A CA 1
ATOM 808 C C . GLY A 1 107 ? -7.967 10.447 -10.654 1.00 93.94 107 GLY A C 1
ATOM 809 O O . GLY A 1 107 ? -8.131 11.634 -10.347 1.00 93.94 107 GLY A O 1
ATOM 810 N N . GLU A 1 108 ? -8.973 9.610 -10.897 1.00 91.12 108 GLU A N 1
ATOM 811 C CA . GLU A 1 108 ? -10.368 9.985 -10.667 1.00 91.12 108 GLU A CA 1
ATOM 812 C C . GLU A 1 108 ? -10.702 9.838 -9.184 1.00 91.12 108 GLU A C 1
ATOM 814 O O . GLU A 1 108 ? -10.269 8.898 -8.538 1.00 91.12 108 GLU A O 1
ATOM 819 N N . GLY A 1 109 ? -11.491 10.764 -8.633 1.00 93.44 109 GLY A N 1
ATOM 820 C CA . GLY A 1 109 ? -11.762 10.759 -7.198 1.00 93.44 109 GLY A CA 1
ATOM 821 C C . GLY A 1 109 ? -12.444 9.471 -6.725 1.00 93.44 109 GLY A C 1
ATOM 822 O O . GLY A 1 109 ? -13.519 9.115 -7.217 1.00 93.44 109 GLY A O 1
ATOM 823 N N . GLY A 1 110 ? -11.875 8.840 -5.700 1.00 94.19 110 GLY A N 1
ATOM 824 C CA . GLY A 1 110 ? -12.343 7.568 -5.154 1.00 94.19 110 GLY A CA 1
ATOM 825 C C . GLY A 1 110 ? -11.581 6.366 -5.709 1.00 94.19 110 GLY A C 1
ATOM 826 O O . GLY A 1 110 ? -10.435 6.470 -6.114 1.00 94.19 110 GLY A O 1
ATOM 827 N N . LYS A 1 111 ? -12.196 5.177 -5.658 1.00 96.69 111 LYS A N 1
ATOM 828 C CA . LYS A 1 111 ? -11.548 3.976 -6.193 1.00 96.69 111 LYS A CA 1
ATOM 829 C C . LYS A 1 111 ? -11.630 3.988 -7.719 1.00 96.69 111 LYS A C 1
ATOM 831 O O . LYS A 1 111 ? -12.742 4.006 -8.246 1.00 96.69 111 LYS A O 1
ATOM 836 N N . ASP A 1 112 ? -10.493 3.866 -8.394 1.00 96.44 112 ASP A N 1
ATOM 837 C CA . ASP A 1 112 ? -10.430 3.690 -9.846 1.00 96.44 112 ASP A CA 1
ATOM 838 C C . ASP A 1 112 ? -9.628 2.444 -10.265 1.00 96.44 112 ASP A C 1
ATOM 840 O O . ASP A 1 112 ? -9.007 1.757 -9.448 1.00 96.44 112 ASP A O 1
ATOM 844 N N . ILE A 1 113 ? -9.667 2.115 -11.559 1.00 96.19 113 ILE A N 1
ATOM 845 C CA . ILE A 1 113 ? -9.023 0.906 -12.092 1.00 96.19 113 ILE A CA 1
ATOM 846 C C . ILE A 1 113 ? -7.493 1.002 -12.154 1.00 96.19 113 ILE A C 1
ATOM 848 O O . ILE A 1 113 ? -6.822 -0.029 -12.218 1.00 96.19 113 ILE A O 1
ATOM 852 N N . TYR A 1 114 ? -6.926 2.208 -12.166 1.00 96.19 114 TYR A N 1
ATOM 853 C CA . TYR A 1 114 ? -5.499 2.453 -12.380 1.00 96.19 114 TYR A CA 1
ATOM 854 C C . TYR A 1 114 ? -4.720 2.523 -11.069 1.00 96.19 114 TYR A C 1
ATOM 856 O O . TYR A 1 114 ? -3.620 1.973 -10.975 1.00 96.19 114 TYR A O 1
ATOM 864 N N . PHE A 1 115 ? -5.297 3.183 -10.071 1.00 97.62 115 PHE A N 1
ATOM 865 C CA . PHE A 1 115 ? -4.685 3.481 -8.785 1.00 97.62 115 PHE A CA 1
ATOM 866 C C . PHE A 1 115 ? -5.368 2.757 -7.619 1.00 97.62 115 PHE A C 1
ATOM 868 O O . PHE A 1 115 ? -4.832 2.746 -6.507 1.00 97.62 115 PHE A O 1
ATOM 875 N N . GLY A 1 116 ? -6.508 2.098 -7.854 1.00 97.31 116 GLY A N 1
ATOM 876 C CA . GLY A 1 116 ? -7.302 1.507 -6.782 1.00 97.31 116 GLY A CA 1
ATOM 877 C C . GLY A 1 116 ? -7.809 2.609 -5.859 1.00 97.31 116 GLY A C 1
ATOM 878 O O . GLY A 1 116 ? -8.303 3.621 -6.330 1.00 97.31 116 GLY A O 1
ATOM 879 N N . TYR A 1 117 ? -7.650 2.438 -4.548 1.00 98.00 117 TYR A N 1
ATOM 880 C CA . TYR A 1 117 ? -7.917 3.484 -3.553 1.00 98.00 117 TYR A CA 1
ATOM 881 C C . TYR A 1 117 ? -6.821 4.563 -3.482 1.00 98.00 117 TYR A C 1
ATOM 883 O O . TYR A 1 117 ? -6.946 5.502 -2.698 1.00 98.00 117 TYR A O 1
ATOM 891 N N . GLY A 1 118 ? -5.737 4.419 -4.249 1.00 98.38 118 GLY A N 1
ATOM 892 C CA . GLY A 1 118 ? -4.679 5.415 -4.366 1.00 98.38 118 GLY A CA 1
ATOM 893 C C . GLY A 1 118 ? -3.298 4.937 -3.916 1.00 98.38 118 GLY A C 1
ATOM 894 O O . GLY A 1 118 ? -3.026 3.751 -3.692 1.00 98.38 118 GLY A O 1
ATOM 895 N N . LEU A 1 119 ? -2.394 5.907 -3.794 1.00 98.56 119 LEU A N 1
ATOM 896 C CA . LEU A 1 119 ? -0.994 5.705 -3.443 1.00 98.56 119 LEU A CA 1
ATOM 897 C C . LEU A 1 119 ? -0.814 5.444 -1.949 1.00 98.56 119 LEU A C 1
ATOM 899 O O . LEU A 1 119 ? -1.247 6.224 -1.098 1.00 98.56 119 LEU A O 1
ATOM 903 N N . LEU A 1 120 ? -0.099 4.364 -1.633 1.00 98.62 120 LEU A N 1
ATOM 904 C CA . LEU A 1 120 ? 0.247 3.957 -0.277 1.00 98.62 120 LEU A CA 1
ATOM 905 C C . LEU A 1 120 ? 0.861 5.115 0.528 1.00 98.62 120 LEU A C 1
ATOM 907 O O . LEU A 1 120 ? 1.940 5.614 0.207 1.00 98.62 120 LEU A O 1
ATOM 911 N N . ASN A 1 121 ? 0.227 5.464 1.650 1.00 98.44 121 ASN A N 1
ATOM 912 C CA . ASN A 1 121 ? 0.738 6.449 2.600 1.00 98.44 121 ASN A CA 1
ATOM 913 C C . ASN A 1 121 ? 1.111 5.788 3.931 1.00 98.44 121 ASN A C 1
ATOM 915 O O . ASN A 1 121 ? 0.315 5.719 4.870 1.00 98.44 121 ASN A O 1
ATOM 919 N N . ALA A 1 122 ? 2.357 5.324 4.030 1.00 98.00 122 ALA A N 1
ATOM 920 C CA . ALA A 1 122 ? 2.856 4.627 5.215 1.00 98.00 122 ALA A CA 1
ATOM 921 C C . ALA A 1 122 ? 2.685 5.439 6.513 1.00 98.00 122 ALA A C 1
ATOM 923 O O . ALA A 1 122 ? 2.304 4.891 7.547 1.00 98.00 122 ALA A O 1
ATOM 924 N N . SER A 1 123 ? 2.951 6.751 6.467 1.00 98.00 123 SER A N 1
ATOM 925 C CA . SER A 1 123 ? 2.860 7.611 7.652 1.00 98.00 123 SER A CA 1
ATOM 926 C C . SER A 1 123 ? 1.420 7.753 8.130 1.00 98.00 123 SER A C 1
ATOM 928 O O . SER A 1 123 ? 1.173 7.642 9.330 1.00 98.00 123 SER A O 1
ATOM 930 N N . ALA A 1 124 ? 0.480 7.996 7.215 1.00 98.12 124 ALA A N 1
ATOM 931 C CA . ALA A 1 124 ? -0.927 8.143 7.562 1.00 98.12 124 ALA A CA 1
ATOM 932 C C . ALA A 1 124 ? -1.524 6.818 8.058 1.00 98.12 124 ALA A C 1
ATOM 934 O O . ALA A 1 124 ? -2.160 6.820 9.107 1.00 98.12 124 ALA A O 1
ATOM 935 N N . ALA A 1 125 ? -1.226 5.691 7.402 1.00 98.25 125 ALA A N 1
ATOM 936 C CA . ALA A 1 125 ? -1.687 4.367 7.830 1.00 98.25 125 ALA A CA 1
ATOM 937 C C . ALA A 1 125 ? -1.223 4.022 9.257 1.00 98.25 125 ALA A C 1
ATOM 939 O O . ALA A 1 125 ? -2.016 3.630 10.110 1.00 98.25 125 ALA A O 1
ATOM 940 N N . VAL A 1 126 ? 0.064 4.230 9.553 1.00 97.94 126 VAL A N 1
ATOM 941 C CA . VAL A 1 126 ? 0.626 3.986 10.891 1.00 97.94 126 VAL A CA 1
ATOM 942 C C . VAL A 1 126 ? 0.043 4.940 11.939 1.00 97.94 126 VAL A C 1
ATOM 944 O O . VAL A 1 126 ? -0.244 4.523 13.062 1.00 97.94 126 VAL A O 1
ATOM 947 N N . LYS A 1 127 ? -0.162 6.215 11.587 1.00 97.62 127 LYS A N 1
ATOM 948 C CA . LYS A 1 127 ? -0.801 7.192 12.481 1.00 97.62 127 LYS A CA 1
ATOM 949 C C . LYS A 1 127 ? -2.249 6.834 12.781 1.00 97.62 127 LYS A C 1
ATOM 951 O O . LYS A 1 127 ? -2.642 6.972 13.930 1.00 97.62 127 LYS A O 1
ATOM 956 N N . GLU A 1 128 ? -3.005 6.352 11.801 1.00 97.31 128 GLU A N 1
ATOM 957 C CA . GLU A 1 128 ? -4.400 5.940 11.985 1.00 97.31 128 GLU A CA 1
ATOM 958 C C . GLU A 1 128 ? -4.510 4.746 12.946 1.00 97.31 128 GLU A C 1
ATOM 960 O O . GLU A 1 128 ? -5.427 4.698 13.756 1.00 97.31 128 GLU A O 1
ATOM 965 N N . VAL A 1 129 ? -3.539 3.823 12.951 1.00 95.94 129 VAL A N 1
ATOM 966 C CA . VAL A 1 129 ? -3.495 2.743 13.957 1.00 95.94 129 VAL A CA 1
ATOM 967 C C . VAL A 1 129 ? -3.286 3.291 15.374 1.00 95.94 129 VAL A C 1
ATOM 969 O O . VAL A 1 129 ? -3.895 2.795 16.321 1.00 95.94 129 VAL A O 1
ATOM 972 N N . LEU A 1 130 ? -2.417 4.293 15.536 1.00 92.50 130 LEU A N 1
ATOM 973 C CA . LEU A 1 130 ? -2.114 4.902 16.839 1.00 92.50 130 LEU A CA 1
ATOM 974 C C . LEU A 1 130 ? -3.229 5.830 17.331 1.00 92.50 130 LEU A C 1
ATOM 976 O O . LEU A 1 130 ? -3.513 5.887 18.527 1.00 92.50 130 LEU A O 1
ATOM 980 N N . PHE A 1 131 ? -3.838 6.565 16.407 1.00 92.19 131 PHE A N 1
ATOM 981 C CA . PHE A 1 131 ? -4.846 7.582 16.662 1.00 92.19 131 PHE A CA 1
ATOM 982 C C . PHE A 1 131 ? -5.985 7.435 15.645 1.00 92.19 131 PHE A C 1
ATOM 984 O O . PHE A 1 131 ? -6.061 8.232 14.707 1.00 92.19 131 PHE A O 1
ATOM 991 N N . PRO A 1 132 ? -6.873 6.436 15.818 1.00 87.38 132 PRO A N 1
ATOM 992 C CA . PRO A 1 132 ? -7.977 6.213 14.893 1.00 87.38 132 PRO A CA 1
ATOM 993 C C . PRO A 1 132 ? -8.844 7.462 14.778 1.00 87.38 132 PRO A C 1
ATOM 995 O O . PRO A 1 132 ? -9.321 8.005 15.786 1.00 87.38 132 PRO A O 1
ATOM 998 N N . SER A 1 133 ? -9.036 7.947 13.555 1.00 81.19 133 SER A N 1
ATOM 999 C CA . SER A 1 133 ? -9.881 9.112 13.329 1.00 81.19 133 SER A CA 1
ATOM 1000 C C . SER A 1 133 ? -11.345 8.732 13.543 1.00 81.19 133 SER A C 1
ATOM 1002 O O . SER A 1 133 ? -11.806 7.677 13.117 1.00 81.19 133 SER A O 1
ATOM 1004 N N . GLN A 1 134 ? -12.078 9.587 14.259 1.00 69.06 134 GLN A N 1
ATOM 1005 C CA . GLN A 1 134 ? -13.459 9.313 14.654 1.00 69.06 134 GLN A CA 1
ATOM 1006 C C . GLN A 1 134 ? -14.358 9.202 13.417 1.00 69.06 134 GLN A C 1
ATOM 1008 O O . GLN A 1 134 ? -14.493 10.166 12.659 1.00 69.06 134 GLN A O 1
ATOM 1013 N N . ASP A 1 135 ? -15.007 8.054 13.230 1.00 59.88 135 ASP A N 1
ATOM 1014 C CA . ASP A 1 135 ? -15.950 7.875 12.128 1.00 59.88 135 ASP A CA 1
ATOM 1015 C C . ASP A 1 135 ? -17.143 8.824 12.258 1.00 59.88 135 ASP A C 1
ATOM 1017 O O . ASP A 1 135 ? -17.764 8.944 13.315 1.00 59.88 135 ASP A O 1
ATOM 1021 N N . LYS A 1 136 ? -17.554 9.454 11.153 1.00 51.97 136 LYS A N 1
ATOM 1022 C CA . LYS A 1 136 ? -18.760 10.304 11.130 1.00 51.97 136 LYS A CA 1
ATOM 1023 C C . LYS A 1 136 ? -20.021 9.564 11.613 1.00 51.97 136 LYS A C 1
ATOM 1025 O O . LYS A 1 136 ? -20.924 10.204 12.147 1.00 51.97 136 LYS A O 1
ATOM 1030 N N . HIS A 1 137 ? -20.075 8.237 11.470 1.00 51.88 137 HIS A N 1
ATOM 1031 C CA . HIS A 1 137 ? -21.199 7.411 11.919 1.00 51.88 137 HIS A CA 1
ATOM 1032 C C . HIS A 1 137 ? -21.204 7.129 13.431 1.00 51.88 137 HIS A C 1
ATOM 1034 O O . HIS A 1 137 ? -22.286 6.974 14.001 1.00 51.88 137 HIS A O 1
ATOM 1040 N N . SER A 1 138 ? -20.050 7.129 14.110 1.00 56.59 138 SER A N 1
ATOM 1041 C CA . SER A 1 138 ? -19.998 6.920 15.566 1.00 56.59 138 SER A CA 1
ATOM 1042 C C . SER A 1 138 ? -20.642 8.091 16.318 1.00 56.59 138 SER A C 1
ATOM 1044 O O . SER A 1 138 ? -21.358 7.890 17.299 1.00 56.59 138 SER A O 1
ATOM 1046 N N . ASN A 1 139 ? -20.501 9.312 15.793 1.00 56.94 139 ASN A N 1
ATOM 1047 C CA . ASN A 1 139 ? -21.099 10.516 16.368 1.00 56.94 139 ASN A CA 1
ATOM 1048 C C . ASN A 1 139 ? -22.635 10.469 16.383 1.00 56.94 139 ASN A C 1
ATOM 1050 O O . ASN A 1 139 ? -23.241 10.897 17.359 1.00 56.94 139 ASN A O 1
ATOM 1054 N N . LEU A 1 140 ? -23.283 9.903 15.359 1.00 58.47 140 LEU A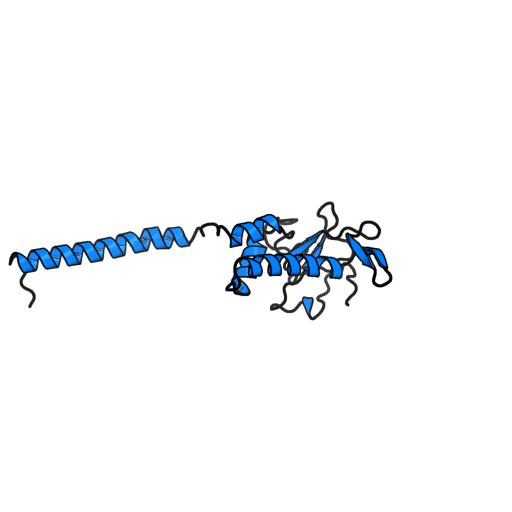 N 1
ATOM 1055 C CA . LEU A 1 140 ? -24.745 9.748 15.336 1.00 58.47 140 LEU A CA 1
ATOM 1056 C C . LEU A 1 140 ? -25.239 8.760 16.399 1.00 58.47 140 LEU A C 1
ATOM 1058 O O . LEU A 1 140 ? -26.244 9.022 17.059 1.00 58.47 140 LEU A O 1
ATOM 1062 N N . VAL A 1 141 ? -24.514 7.658 16.609 1.00 64.50 141 VAL A N 1
ATOM 1063 C CA . VAL A 1 141 ? -24.838 6.685 17.662 1.00 64.50 141 VAL A CA 1
ATOM 1064 C C . VAL A 1 141 ? -24.707 7.339 19.033 1.00 64.50 141 VAL A C 1
ATOM 1066 O O . VAL A 1 141 ? -25.632 7.247 19.832 1.00 64.50 141 VAL A O 1
ATOM 1069 N N . TRP A 1 142 ? -23.626 8.071 19.300 1.00 64.06 142 TRP A N 1
ATOM 1070 C CA . TRP A 1 142 ? -23.461 8.768 20.577 1.00 64.06 142 TRP A CA 1
ATOM 1071 C C . TRP A 1 142 ? -24.523 9.856 20.801 1.00 64.06 142 TRP A C 1
ATOM 1073 O O . TRP A 1 142 ? -25.090 9.930 21.890 1.00 64.06 142 TRP A O 1
ATOM 1083 N N . TYR A 1 143 ? -24.873 10.636 19.775 1.00 69.31 143 TYR A N 1
ATOM 1084 C CA . TYR A 1 143 ? -25.914 11.667 19.875 1.00 69.31 143 TYR A CA 1
ATOM 1085 C C . TYR A 1 143 ? -27.332 11.113 20.058 1.00 69.31 143 TYR A C 1
ATOM 1087 O O . TYR A 1 143 ? -28.173 11.819 20.606 1.00 69.31 143 TYR A O 1
ATOM 1095 N N . ILE A 1 144 ? -27.619 9.883 19.623 1.00 74.75 144 ILE A N 1
ATOM 1096 C CA . ILE A 1 144 ? -28.949 9.266 19.761 1.00 74.75 144 ILE A CA 1
ATOM 1097 C C . ILE A 1 144 ? -29.019 8.374 21.008 1.00 74.75 144 ILE A C 1
ATOM 1099 O O . ILE A 1 144 ? -29.972 8.451 21.781 1.00 74.75 144 ILE A O 1
ATOM 1103 N N . VAL A 1 145 ? -28.007 7.541 21.244 1.00 76.19 145 VAL A N 1
ATOM 1104 C CA . VAL A 1 145 ? -28.019 6.528 22.308 1.00 76.19 145 VAL A CA 1
ATOM 1105 C C . VAL A 1 145 ? -27.821 7.152 23.687 1.00 76.19 145 VAL A C 1
ATOM 1107 O O . VAL A 1 145 ? -28.530 6.769 24.617 1.00 76.19 145 VAL A O 1
ATOM 1110 N N . ILE A 1 146 ? -26.928 8.141 23.839 1.00 80.31 146 ILE A N 1
ATOM 1111 C CA . ILE A 1 146 ? -26.706 8.812 25.133 1.00 80.31 146 ILE A CA 1
ATOM 1112 C C . ILE A 1 146 ? -28.003 9.431 25.677 1.00 80.31 146 ILE A C 1
ATOM 1114 O O . ILE A 1 146 ? -28.374 9.078 26.797 1.00 80.31 146 ILE A O 1
ATOM 1118 N N . PRO A 1 147 ? -28.735 10.297 24.943 1.00 82.88 147 PRO A N 1
ATOM 1119 C CA . PRO A 1 147 ? -29.951 10.894 25.485 1.00 82.88 147 PRO A CA 1
ATOM 1120 C C . PRO A 1 147 ? -31.041 9.859 25.772 1.00 82.88 147 PRO A C 1
ATOM 1122 O O . PRO A 1 147 ? -31.728 9.994 26.781 1.00 82.88 147 PRO A O 1
ATOM 1125 N N . ILE A 1 148 ? -31.174 8.797 24.969 1.00 83.94 148 ILE A N 1
ATOM 1126 C CA . ILE A 1 148 ? -32.138 7.718 25.245 1.00 83.94 148 ILE A CA 1
ATOM 1127 C C . ILE A 1 148 ? -31.796 7.012 26.565 1.00 83.94 148 ILE A C 1
ATOM 1129 O O . ILE A 1 148 ? -32.665 6.859 27.425 1.00 83.94 148 ILE A O 1
ATOM 1133 N N . VAL A 1 149 ? -30.531 6.633 26.769 1.00 84.88 149 VAL A N 1
ATOM 1134 C CA . VAL A 1 149 ? -30.073 5.995 28.014 1.00 84.88 149 VAL A CA 1
ATOM 1135 C C . VAL A 1 149 ? -30.236 6.944 29.206 1.00 84.88 149 VAL A C 1
ATOM 1137 O O . VAL A 1 149 ? -30.733 6.529 30.254 1.00 84.88 149 VAL A O 1
ATOM 1140 N N . SER A 1 150 ? -29.904 8.229 29.050 1.00 84.75 150 SER A N 1
ATOM 1141 C CA . SER A 1 150 ? -30.114 9.243 30.090 1.00 84.75 150 SER A CA 1
ATOM 1142 C C . SER A 1 150 ? -31.592 9.402 30.457 1.00 84.75 150 SER A C 1
ATOM 1144 O O . SER A 1 150 ? -31.909 9.438 31.643 1.00 84.75 150 SER A O 1
ATOM 1146 N N . ILE A 1 151 ? -32.507 9.439 29.482 1.00 90.50 151 ILE A N 1
ATOM 1147 C CA . ILE A 1 151 ? -33.955 9.537 29.728 1.00 90.50 151 ILE A CA 1
ATOM 1148 C C . ILE A 1 151 ? -34.461 8.314 30.499 1.00 90.50 151 ILE A C 1
ATOM 1150 O O . ILE A 1 151 ? -35.203 8.476 31.467 1.00 90.50 151 ILE A O 1
ATOM 1154 N N . VAL A 1 152 ? -34.043 7.103 30.120 1.00 92.06 152 VAL A N 1
ATOM 1155 C CA . VAL A 1 152 ? -34.446 5.862 30.806 1.00 92.06 152 VAL A CA 1
ATOM 1156 C C . VAL A 1 152 ? -33.949 5.843 32.251 1.00 92.06 152 VAL A C 1
ATOM 1158 O O . VAL A 1 152 ? -34.716 5.519 33.159 1.00 92.06 152 VAL A O 1
ATOM 1161 N N . ILE A 1 153 ? -32.695 6.239 32.490 1.00 91.38 153 ILE A N 1
ATOM 1162 C CA . ILE A 1 153 ? -32.128 6.319 33.843 1.00 91.38 153 ILE A CA 1
ATOM 1163 C C . ILE A 1 153 ? -32.872 7.366 34.677 1.00 91.38 153 ILE A C 1
ATOM 1165 O O . ILE A 1 153 ? -33.264 7.078 35.807 1.00 91.38 153 ILE A O 1
ATOM 1169 N N . ILE A 1 154 ? -33.120 8.558 34.127 1.00 91.62 154 ILE A N 1
ATOM 1170 C CA . ILE A 1 154 ? -33.868 9.618 34.815 1.00 91.62 154 ILE A CA 1
ATOM 1171 C C . ILE A 1 154 ? -35.281 9.134 35.154 1.00 91.62 154 ILE A C 1
ATOM 1173 O O . ILE A 1 154 ? -35.718 9.287 36.293 1.00 91.62 154 ILE A O 1
ATOM 1177 N N . ALA A 1 155 ? -35.979 8.501 34.209 1.00 91.94 155 ALA A N 1
ATOM 1178 C CA . ALA A 1 155 ? -37.309 7.950 34.437 1.00 91.94 155 ALA A CA 1
ATOM 1179 C C . ALA A 1 155 ? -37.299 6.886 35.546 1.00 91.94 155 ALA A C 1
ATOM 1181 O O . ALA A 1 155 ? -38.130 6.943 36.450 1.00 91.94 155 ALA A O 1
ATOM 1182 N N . ALA A 1 156 ? -36.331 5.966 35.537 1.00 92.62 156 ALA A N 1
ATOM 1183 C CA . ALA A 1 156 ? -36.183 4.947 36.574 1.00 92.62 156 ALA A CA 1
ATOM 1184 C C . ALA A 1 156 ? -35.920 5.562 37.960 1.00 92.62 156 ALA A C 1
ATOM 1186 O O . ALA A 1 156 ? -36.543 5.162 38.945 1.00 92.62 156 ALA A O 1
ATOM 1187 N N . VAL A 1 157 ? -35.052 6.574 38.040 1.00 94.19 157 VAL A N 1
ATOM 1188 C CA . VAL A 1 157 ? -34.763 7.304 39.284 1.00 94.19 157 VAL A CA 1
ATOM 1189 C C . VAL A 1 157 ? -36.004 8.044 39.787 1.00 94.19 157 VA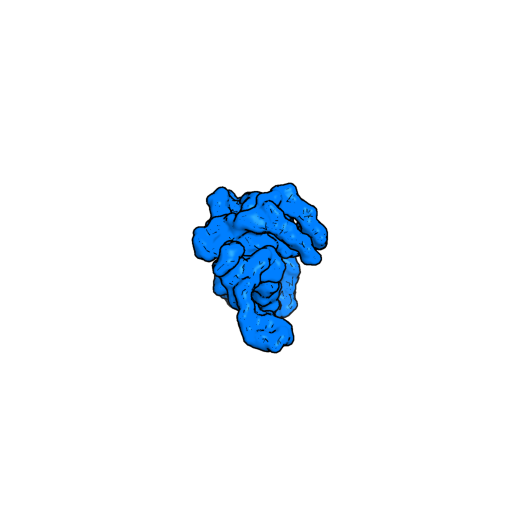L A C 1
ATOM 1191 O O . VAL A 1 157 ? -36.325 7.964 40.973 1.00 94.19 157 VAL A O 1
ATOM 1194 N N . VAL A 1 158 ? -36.745 8.715 38.904 1.00 93.00 158 VAL A N 1
ATOM 1195 C CA . VAL A 1 158 ? -37.997 9.399 39.256 1.00 93.00 158 VAL A CA 1
ATOM 1196 C C . VAL A 1 158 ? -39.037 8.400 39.760 1.00 93.00 158 VAL A C 1
ATOM 1198 O O . VAL A 1 158 ? -39.639 8.634 40.806 1.00 93.00 158 VAL A O 1
ATOM 1201 N N . ILE A 1 159 ? -39.214 7.263 39.083 1.00 92.00 159 ILE A N 1
ATOM 1202 C CA . ILE A 1 159 ? -40.126 6.197 39.520 1.00 92.00 159 ILE A CA 1
ATOM 1203 C C . ILE A 1 159 ? -39.729 5.694 40.912 1.00 92.00 159 ILE A C 1
ATOM 1205 O O . ILE A 1 159 ? -40.583 5.623 41.794 1.00 92.00 159 ILE A O 1
ATOM 1209 N N . LEU A 1 160 ? -38.444 5.419 41.151 1.00 91.69 160 LEU A N 1
ATOM 1210 C CA . LEU A 1 160 ? -37.942 4.995 42.462 1.00 91.69 160 LEU A CA 1
ATOM 1211 C C . LEU A 1 160 ? -38.229 6.030 43.557 1.00 91.69 160 LEU A C 1
ATOM 1213 O O . LEU A 1 160 ? -38.676 5.667 44.647 1.00 91.69 160 LEU A O 1
ATOM 1217 N N . ILE A 1 161 ? -38.020 7.318 43.276 1.00 91.81 161 ILE A N 1
ATOM 1218 C CA . ILE A 1 161 ? -38.326 8.407 44.214 1.00 91.81 161 ILE A CA 1
ATOM 1219 C C . ILE A 1 161 ? -39.832 8.469 44.497 1.00 91.81 161 ILE A C 1
ATOM 1221 O O . ILE A 1 161 ? -40.239 8.608 45.653 1.00 91.81 161 ILE A O 1
ATOM 1225 N N . LEU A 1 162 ? -40.676 8.346 43.473 1.00 91.00 162 LEU A N 1
ATOM 1226 C CA . LEU A 1 162 ? -42.130 8.397 43.629 1.00 91.00 162 LEU A CA 1
ATOM 1227 C C . LEU A 1 162 ? -42.674 7.187 44.403 1.00 91.00 162 LEU A C 1
ATOM 1229 O O . LEU A 1 162 ? -43.560 7.356 45.240 1.00 91.00 162 LEU A O 1
ATOM 1233 N N . VAL A 1 163 ? -42.107 5.995 44.198 1.00 90.75 163 VAL A N 1
ATOM 1234 C CA . VAL A 1 163 ? -42.425 4.795 44.988 1.00 90.75 163 VAL A CA 1
ATOM 1235 C C . VAL A 1 163 ? -41.992 4.982 46.444 1.00 90.75 163 VAL A C 1
ATOM 1237 O O . VAL A 1 163 ? -42.788 4.764 47.356 1.00 90.75 163 VAL A O 1
ATOM 1240 N N . LYS A 1 164 ? -40.767 5.468 46.688 1.00 89.12 164 LYS A N 1
ATOM 1241 C CA . LYS A 1 164 ? -40.234 5.677 48.048 1.00 89.12 164 LYS A CA 1
ATOM 1242 C C . LYS A 1 164 ? -40.981 6.765 48.826 1.00 89.12 164 LYS A C 1
ATOM 1244 O O . LYS A 1 164 ? -41.102 6.674 50.042 1.00 89.12 164 LYS A O 1
ATOM 1249 N N . THR A 1 165 ? -41.490 7.783 48.135 1.00 92.12 165 THR A N 1
ATOM 1250 C CA . THR A 1 165 ? -42.296 8.862 48.736 1.00 92.12 165 THR A CA 1
ATOM 1251 C C . THR A 1 165 ? -43.786 8.520 48.844 1.00 92.12 165 THR A C 1
ATOM 1253 O O . THR A 1 165 ? -44.562 9.350 49.313 1.00 92.12 165 THR A O 1
ATOM 1256 N N . GLY A 1 166 ? -44.208 7.322 48.416 1.00 88.12 166 GLY A N 1
ATOM 1257 C CA . GLY A 1 166 ? -45.607 6.883 48.448 1.00 88.12 166 GLY A CA 1
ATOM 1258 C C . GLY A 1 166 ? -46.517 7.582 47.430 1.00 88.12 166 GLY A C 1
ATOM 1259 O O . GLY A 1 166 ? -47.732 7.393 47.470 1.00 88.12 166 GLY A O 1
ATOM 1260 N N . LYS A 1 167 ? -45.943 8.374 46.514 1.00 86.12 167 LYS A N 1
ATOM 1261 C CA . LYS A 1 167 ? -46.659 9.092 45.446 1.00 86.12 167 LYS A CA 1
ATOM 1262 C C . LYS A 1 167 ? -47.007 8.198 44.252 1.00 86.12 167 LYS A C 1
ATOM 1264 O O . LYS A 1 167 ? -47.844 8.582 43.442 1.00 86.12 167 LYS A O 1
ATOM 1269 N N . LEU A 1 168 ? -46.395 7.017 44.151 1.00 85.81 168 LEU A N 1
ATOM 1270 C CA . LEU A 1 168 ? -46.729 5.983 43.172 1.00 85.81 168 LEU A CA 1
ATOM 1271 C C . LEU A 1 168 ? -46.906 4.638 43.887 1.00 85.81 168 LEU A C 1
ATOM 1273 O O . LEU A 1 168 ? -46.044 4.236 44.667 1.00 85.81 168 LEU A O 1
ATOM 1277 N N . LYS A 1 169 ? -48.000 3.924 43.603 1.00 79.50 169 LYS A N 1
ATOM 1278 C CA . LYS A 1 169 ? -48.186 2.525 44.012 1.00 79.50 169 LYS A CA 1
ATOM 1279 C C . LYS A 1 169 ? -48.141 1.653 42.767 1.00 79.50 169 LYS A C 1
ATOM 1281 O O . LYS A 1 169 ? -49.016 1.765 41.913 1.00 79.50 169 LYS A O 1
ATOM 1286 N N . LEU A 1 170 ? -47.110 0.822 42.663 1.00 71.50 170 LEU A N 1
ATOM 1287 C CA . LEU A 1 170 ? -47.027 -0.207 41.632 1.00 71.50 170 LEU A CA 1
ATOM 1288 C C . LEU A 1 170 ? -48.020 -1.320 42.010 1.00 71.50 170 LEU A C 1
ATOM 1290 O O . LEU A 1 170 ? -48.040 -1.741 43.168 1.00 71.50 170 LEU A O 1
ATOM 1294 N N . LYS A 1 171 ? -48.896 -1.697 41.075 1.00 71.25 171 LYS A N 1
ATOM 1295 C CA . LYS A 1 171 ? -49.796 -2.851 41.209 1.00 71.25 171 LYS A CA 1
ATOM 1296 C C . LYS A 1 171 ? -49.085 -4.121 40.774 1.00 71.25 171 LYS A C 1
ATOM 1298 O O . LYS A 1 171 ? -48.283 -4.020 39.821 1.00 71.25 171 LYS A O 1
#

Organism: NCBI:txid412755

InterPro domains:
  IPR000209 Peptidase S8/S53 domain [PF00082] (11-118)
  IPR023828 Peptidase S8, subtilisin, Ser-active site [PS00138] (68-78)
  IPR036852 Peptidase S8/S53 domain superfamily [G3DSA:3.40.50.200] (4-130)
  IPR036852 Peptidase S8/S53 domain superfamily [SSF52743] (11-127)
  IPR050131 Subtilisin-like serine protease [PTHR43806] (13-114)

Foldseek 3Di:
DDFQQQEQDQDPPLQDLLHQREFEDAPVQHGESSTHWFPSHAAYEYAHYVVGGDWDADPVGDIDGDGGSVVGVVVLVVLLVLLCVLPVPDDPVNLSVLQLVQADDDDDPAADGRGGSHYGDSVSSNVCSVPPDDDPVVVVCCVPVVVVVVVVVVVVVVVVVCVVVVVDDDD

pLDDT: mean 89.73, std 11.77, range [39.59, 98.62]

Secondary structure (DSSP, 8-state):
-PPP-SSS---TTTTSTTS--EEEE-TTSSBPTT---STT--EEEE---TTT-EEEE-TTSSEEEE-SHHHHHHHHHHHHHHHHHH-TT--HHHHHHHHHHHSB--SSSSSBTTTBT-B--HHHHHHHHHSPPPPHHHHHHHHHHHHHHHHHHHHHHHHHHHHHTTS----

Sequence (171 aa):
VTYGGGFEFQSFPGGYDEVISVGATSYSQEKADYSNYGEWTELVAPVGDEGTGIRSIEPSGGYYFGWGTSFAAPQVAAVVALMKSLNNSLRVSEIREILHKTAIDLGEGGKDIYFGYGLLNASAAVKEVLFPSQDKHSNLVWYIVIPIVSIVIIAAVVILILVKTGKLKLK